Protein AF-A0A6N6TDI4-F1 (afdb_monomer)

Nearest PDB structures (foldseek):
  2ba3-assembly1_B  TM=7.460E-01  e=4.264E-01  Plasmid R64

Radius of gyration: 21.71 Å; Cα contacts (8 Å, |Δi|>4): 15; chains: 1; bounding box: 42×64×30 Å

Sequence (73 aa):
MSERPAVYPVLRLAPSPEHRRRAKCDRDVKLHLPEALYDDLARQARADSCAVSEYIRVVLERHLYGTLGAHHG

Mean predicted aligned error: 14.24 Å

pLDDT: mean 75.48, std 19.65, range [40.5, 97.81]

Foldseek 3Di:
DDDDDPDDPPPPPDPDPPPPVPPPPPDDDDDDDDPVVLVVLCVVCVVVVHDSVVSVVVVVVCVVVVVVVVVVD

Structure (mmCIF, N/CA/C/O backbone):
data_AF-A0A6N6TDI4-F1
#
_entry.id   AF-A0A6N6TDI4-F1
#
loop_
_atom_site.group_PDB
_atom_site.id
_atom_site.type_symbol
_atom_site.label_atom_id
_atom_site.label_alt_id
_atom_site.label_comp_id
_atom_site.label_asym_id
_atom_site.label_entity_id
_atom_site.label_seq_id
_atom_site.pdbx_PDB_ins_code
_atom_site.Cartn_x
_atom_site.Cartn_y
_atom_site.Cartn_z
_atom_site.occupancy
_atom_site.B_iso_or_equiv
_atom_site.auth_seq_id
_atom_site.auth_comp_id
_atom_site.auth_asym_id
_atom_site.auth_atom_id
_atom_site.pdbx_PDB_model_num
ATOM 1 N N . MET A 1 1 ? -35.555 52.989 18.261 1.00 40.50 1 MET A N 1
ATOM 2 C CA . MET A 1 1 ? -34.814 52.233 17.233 1.00 40.50 1 MET A CA 1
ATOM 3 C C . MET A 1 1 ? -33.990 51.189 17.970 1.00 40.50 1 MET A C 1
ATOM 5 O O . MET A 1 1 ? -33.134 51.579 18.747 1.00 40.50 1 MET A O 1
ATOM 9 N N . SER A 1 2 ? -34.356 49.907 17.875 1.00 45.22 2 SER A N 1
ATOM 10 C CA . SER A 1 2 ? -33.719 48.817 18.633 1.00 45.22 2 SER A CA 1
ATOM 11 C C . SER A 1 2 ? -32.871 47.985 17.685 1.00 45.22 2 SER A C 1
ATOM 13 O O . SER A 1 2 ? -33.403 47.174 16.931 1.00 45.22 2 SER A O 1
ATOM 15 N N . GLU A 1 3 ? -31.562 48.191 17.723 1.00 47.06 3 GLU A N 1
ATOM 16 C CA . GLU A 1 3 ? -30.596 47.383 16.987 1.00 47.06 3 GLU A CA 1
ATOM 17 C C . GLU A 1 3 ? -30.253 46.148 17.825 1.00 47.06 3 GLU A C 1
ATOM 19 O O . GLU A 1 3 ? -29.679 46.236 18.909 1.00 47.06 3 GLU A O 1
ATOM 24 N N . ARG A 1 4 ? -30.678 44.975 17.353 1.00 56.38 4 ARG A N 1
ATOM 25 C CA . ARG A 1 4 ? -30.249 43.685 17.902 1.00 56.38 4 ARG A CA 1
ATOM 26 C C . ARG A 1 4 ? -28.908 43.324 17.257 1.00 56.38 4 ARG A C 1
ATOM 28 O O . ARG A 1 4 ? -28.859 43.294 16.027 1.00 56.38 4 ARG A O 1
ATOM 35 N N . PRO A 1 5 ? -27.848 42.992 18.013 1.00 49.34 5 PRO A N 1
ATOM 36 C CA . PRO A 1 5 ? -26.636 42.471 17.403 1.00 49.34 5 PRO A CA 1
ATOM 37 C C . PRO A 1 5 ? -26.909 41.052 16.895 1.00 49.34 5 PRO A C 1
ATOM 39 O O . PRO A 1 5 ? -27.321 40.175 17.657 1.00 49.34 5 PRO A O 1
ATOM 42 N N . ALA A 1 6 ? -26.692 40.829 15.600 1.00 56.41 6 ALA A N 1
ATOM 43 C CA . ALA A 1 6 ? -26.714 39.504 15.000 1.00 56.41 6 ALA A CA 1
ATOM 44 C C . ALA A 1 6 ? -25.515 38.699 15.525 1.00 56.41 6 ALA A C 1
ATOM 46 O O . ALA A 1 6 ? -24.370 38.928 15.136 1.00 56.41 6 ALA A O 1
ATOM 47 N N . VAL A 1 7 ? -25.776 37.769 16.442 1.00 54.59 7 VAL A N 1
ATOM 48 C CA . VAL A 1 7 ? -24.789 36.779 16.878 1.00 54.59 7 VAL A CA 1
ATOM 49 C C . VAL A 1 7 ? -24.717 35.712 15.791 1.00 54.59 7 VAL A C 1
ATOM 51 O O . VAL A 1 7 ? -25.575 34.836 15.707 1.00 54.59 7 VAL A O 1
ATOM 54 N N . TYR A 1 8 ? -23.715 35.809 14.923 1.00 57.06 8 TYR A N 1
ATOM 55 C CA . TYR A 1 8 ? -23.414 34.753 13.964 1.00 57.06 8 TYR A CA 1
ATOM 56 C C . TYR A 1 8 ? -22.851 33.545 14.725 1.00 57.06 8 TYR A C 1
ATOM 58 O O . TYR A 1 8 ? -21.896 33.709 15.492 1.00 57.06 8 TYR A O 1
ATOM 66 N N . PRO A 1 9 ? -23.397 32.330 14.544 1.00 51.59 9 PRO A N 1
ATOM 67 C CA . PRO A 1 9 ? -22.762 31.144 15.083 1.00 51.59 9 PRO A CA 1
ATOM 68 C C . PRO A 1 9 ? -21.429 30.969 14.358 1.00 51.59 9 PRO A C 1
ATOM 70 O O . PRO A 1 9 ? -21.385 30.783 13.142 1.00 51.59 9 PRO A O 1
ATOM 73 N N . VAL A 1 10 ? -20.334 31.054 15.113 1.00 52.53 10 VAL A N 1
ATOM 74 C CA . VAL A 1 10 ? -19.009 30.641 14.654 1.00 52.53 10 VAL A CA 1
ATOM 75 C C . VAL A 1 10 ? -19.145 29.192 14.202 1.00 52.53 10 VAL A C 1
ATOM 77 O O . VAL A 1 10 ? -19.290 28.288 15.027 1.00 52.53 10 VAL A O 1
ATOM 80 N N . LEU A 1 11 ? -19.144 28.983 12.885 1.00 55.81 11 LEU A N 1
ATOM 81 C CA . LEU A 1 11 ? -18.983 27.672 12.281 1.00 55.81 11 LEU A CA 1
ATOM 82 C C . LEU A 1 11 ? -17.632 27.157 12.768 1.00 55.81 11 LEU A C 1
ATOM 84 O O . LEU A 1 11 ? -16.582 27.532 12.248 1.00 55.81 11 LEU A O 1
ATOM 88 N N . ARG A 1 12 ? -17.654 26.348 13.832 1.00 58.59 12 ARG A N 1
ATOM 89 C CA . ARG A 1 12 ? -16.502 25.556 14.238 1.00 58.59 12 ARG A CA 1
ATOM 90 C C . ARG A 1 12 ? -16.196 24.651 13.057 1.00 58.59 12 ARG A C 1
ATOM 92 O O . ARG A 1 12 ? -16.874 23.647 12.857 1.00 58.59 12 ARG A O 1
ATOM 99 N N . LEU A 1 13 ? -15.203 25.053 12.266 1.00 54.72 13 LEU A N 1
ATOM 100 C CA . LEU A 1 13 ? -14.461 24.157 11.397 1.00 54.72 13 LEU A CA 1
ATOM 101 C C . LEU A 1 13 ? -14.169 22.923 12.243 1.00 54.72 13 LEU A C 1
ATOM 103 O O . LEU A 1 13 ?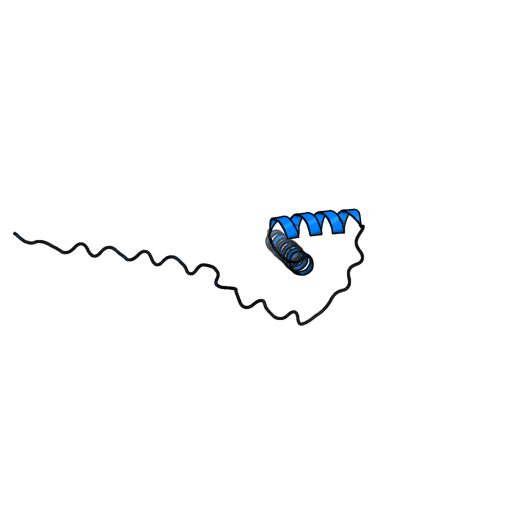 -13.492 23.021 13.271 1.00 54.72 13 LEU A O 1
ATOM 107 N N . ALA A 1 14 ? -14.783 21.799 11.869 1.00 55.59 14 ALA A N 1
ATOM 108 C CA . ALA A 1 14 ? -14.444 20.520 12.456 1.00 55.59 14 ALA A CA 1
ATOM 109 C C . ALA A 1 14 ? -12.916 20.419 12.413 1.00 55.59 14 ALA A C 1
ATOM 111 O O . ALA A 1 14 ? -12.334 20.799 11.388 1.00 55.59 14 ALA A O 1
ATOM 112 N N . PRO A 1 15 ? -12.259 19.998 13.506 1.00 50.81 15 PRO A N 1
ATOM 113 C CA . PRO A 1 15 ? -10.826 19.806 13.459 1.00 50.81 15 PRO A CA 1
ATOM 114 C C . PRO A 1 15 ? -10.548 18.921 12.245 1.00 50.81 15 PRO A C 1
ATOM 116 O O . PRO A 1 15 ? -11.104 17.825 12.121 1.00 50.81 15 PRO A O 1
ATOM 119 N N . SER A 1 16 ? -9.726 19.442 11.325 1.00 54.78 16 SER A N 1
ATOM 120 C CA . SER A 1 16 ? -8.974 18.617 10.377 1.00 54.78 16 SER A CA 1
ATOM 121 C C . SER A 1 16 ? -8.502 17.387 11.147 1.00 54.78 16 SER A C 1
ATOM 123 O O . SER A 1 16 ? -8.177 17.568 12.323 1.00 54.78 16 SER A O 1
ATOM 125 N N . PRO A 1 17 ? -8.509 16.165 10.581 1.00 54.28 17 PRO A N 1
ATOM 126 C CA . PRO A 1 17 ? -8.023 14.986 11.280 1.00 54.28 17 PRO A CA 1
ATOM 127 C C . PRO A 1 17 ? -6.543 15.208 11.604 1.00 54.28 17 PRO A C 1
ATOM 129 O O . PRO A 1 17 ? -5.649 14.836 10.849 1.00 54.28 17 PRO A O 1
ATOM 132 N N . GLU A 1 18 ? -6.304 15.888 12.724 1.00 43.41 18 GLU A N 1
ATOM 133 C CA . GLU A 1 18 ? -5.021 16.195 13.299 1.00 43.41 18 GLU A CA 1
ATOM 134 C C . GLU A 1 18 ? -4.386 14.848 13.482 1.00 43.41 18 GLU A C 1
ATOM 136 O O . GLU A 1 18 ? -4.880 14.080 14.307 1.00 43.41 18 GLU A O 1
ATOM 141 N N . HIS A 1 19 ? -3.388 14.563 12.635 1.00 45.97 19 HIS A N 1
ATOM 142 C CA . HIS A 1 19 ? -2.418 13.485 12.750 1.00 45.97 19 HIS A CA 1
ATOM 143 C C . HIS A 1 19 ? -2.805 12.522 13.860 1.00 45.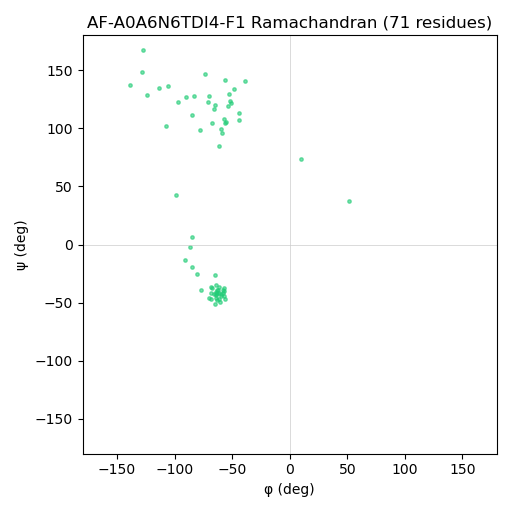97 19 HIS A C 1
ATOM 145 O O . HIS A 1 19 ? -2.242 12.586 14.957 1.00 45.97 19 HIS A O 1
ATOM 151 N N . ARG A 1 20 ? -3.838 11.700 13.604 1.00 51.50 20 ARG A N 1
ATOM 152 C CA . ARG A 1 20 ? -4.329 10.724 14.571 1.00 51.50 20 ARG A CA 1
ATOM 153 C C . ARG A 1 20 ? -3.097 9.910 14.875 1.00 51.50 20 ARG A C 1
ATOM 155 O O . ARG A 1 20 ? -2.636 9.221 13.967 1.00 51.50 20 ARG A O 1
ATOM 162 N N . ARG A 1 21 ? -2.493 10.143 16.051 1.00 53.59 21 ARG A N 1
ATOM 163 C CA . ARG A 1 21 ? -1.136 9.692 16.386 1.00 53.59 21 ARG A CA 1
ATOM 164 C C . ARG A 1 21 ? -1.051 8.263 15.904 1.00 53.59 21 ARG A C 1
ATOM 166 O O . ARG A 1 21 ? -1.788 7.431 16.434 1.00 53.59 21 ARG A O 1
ATOM 173 N N . ARG A 1 22 ? -0.312 8.031 14.808 1.00 58.50 22 ARG A N 1
ATOM 174 C CA . ARG A 1 22 ? -0.396 6.753 14.099 1.00 58.50 22 ARG A CA 1
ATOM 175 C C . ARG A 1 22 ? -0.133 5.692 15.141 1.00 58.50 22 ARG A C 1
ATOM 177 O O . ARG A 1 22 ? 0.914 5.745 15.787 1.00 58.50 22 ARG A O 1
ATOM 184 N N . ALA A 1 23 ? -1.106 4.807 15.353 1.00 66.56 23 ALA A N 1
ATOM 185 C CA . ALA A 1 23 ? -0.941 3.728 16.304 1.00 66.56 23 ALA A CA 1
ATOM 186 C C . ALA A 1 23 ? 0.374 3.034 15.947 1.00 66.56 23 ALA A C 1
ATOM 188 O O . ALA A 1 23 ? 0.598 2.682 14.774 1.00 66.56 23 ALA A O 1
ATOM 189 N N . LYS A 1 24 ? 1.274 2.967 16.934 1.00 71.50 24 LYS A N 1
ATOM 190 C CA . LYS A 1 24 ? 2.563 2.304 16.782 1.00 71.50 24 LYS A CA 1
ATOM 191 C C . LYS A 1 24 ? 2.267 0.898 16.262 1.00 71.50 24 LYS A C 1
ATOM 193 O O . LYS A 1 24 ? 1.372 0.233 16.772 1.00 71.50 24 LYS A O 1
ATOM 198 N N . CYS A 1 25 ? 2.942 0.488 15.191 1.00 76.31 25 CYS A N 1
ATOM 199 C CA . CYS A 1 25 ? 2.829 -0.895 14.751 1.00 76.31 25 CYS A CA 1
ATOM 200 C C . CYS A 1 25 ? 3.435 -1.773 15.841 1.00 76.31 25 CYS A C 1
ATOM 202 O O . CYS A 1 25 ? 4.615 -1.624 16.152 1.00 76.31 25 CYS A O 1
ATOM 204 N N . ASP A 1 26 ? 2.636 -2.674 16.401 1.00 84.75 26 ASP A N 1
ATOM 205 C CA . ASP A 1 26 ? 3.109 -3.620 17.414 1.00 84.75 26 ASP A CA 1
ATOM 206 C C . ASP A 1 26 ? 3.613 -4.933 16.793 1.00 84.75 26 ASP A C 1
ATOM 208 O O . ASP A 1 26 ? 4.236 -5.748 17.473 1.00 84.75 26 ASP A O 1
ATOM 212 N N . ARG A 1 27 ? 3.323 -5.162 15.503 1.00 85.56 27 ARG A N 1
ATOM 213 C CA . ARG A 1 27 ? 3.663 -6.382 14.761 1.00 85.56 27 ARG A CA 1
ATOM 214 C C . ARG A 1 27 ? 4.156 -6.049 13.356 1.00 85.56 27 ARG A C 1
ATOM 216 O O . ARG A 1 27 ? 3.536 -5.244 12.662 1.00 85.56 27 ARG A O 1
ATOM 223 N N . ASP A 1 28 ? 5.213 -6.738 12.940 1.00 88.94 28 ASP A N 1
ATOM 224 C CA . ASP A 1 28 ? 5.777 -6.671 11.594 1.00 88.94 28 ASP A CA 1
ATOM 225 C C . ASP A 1 28 ? 5.425 -7.932 10.800 1.00 88.94 28 ASP A C 1
ATOM 227 O O . ASP A 1 28 ? 5.529 -9.052 11.305 1.00 88.94 28 ASP A O 1
ATOM 231 N N . VAL A 1 29 ? 5.035 -7.751 9.538 1.00 88.06 29 VAL A N 1
ATOM 232 C CA . VAL A 1 29 ? 4.732 -8.841 8.603 1.00 88.06 29 VAL A CA 1
ATOM 233 C C . VAL A 1 29 ? 5.596 -8.667 7.362 1.00 88.06 29 VAL A C 1
ATOM 235 O O . VAL A 1 29 ? 5.617 -7.596 6.757 1.00 88.06 29 VAL A O 1
ATOM 238 N N . LYS A 1 30 ? 6.303 -9.728 6.966 1.00 92.19 30 LYS A N 1
ATOM 239 C CA . LYS A 1 30 ? 7.022 -9.781 5.688 1.00 92.19 30 LYS A CA 1
ATOM 240 C C . LYS A 1 30 ? 6.094 -10.355 4.623 1.00 92.19 30 LYS A C 1
ATOM 242 O O . LYS A 1 30 ? 5.536 -11.431 4.817 1.00 92.19 30 LYS A O 1
ATOM 247 N N . LEU A 1 31 ? 5.940 -9.638 3.515 1.00 90.56 31 LEU A N 1
ATOM 248 C CA . LEU A 1 31 ? 5.092 -10.035 2.394 1.00 90.56 31 LEU A CA 1
ATOM 249 C C . LEU A 1 31 ? 5.960 -10.315 1.171 1.00 90.56 31 LEU A C 1
ATOM 251 O O . LEU A 1 31 ? 6.839 -9.523 0.837 1.00 90.56 31 LEU A O 1
ATOM 255 N N . HIS A 1 32 ? 5.682 -11.424 0.495 1.00 95.50 32 HIS A N 1
ATOM 256 C CA . HIS A 1 32 ? 6.206 -11.693 -0.839 1.00 95.50 32 HIS A CA 1
ATOM 257 C C . HIS A 1 32 ? 5.136 -11.299 -1.851 1.00 95.50 32 HIS A C 1
ATOM 259 O O . HIS A 1 32 ? 4.012 -11.794 -1.785 1.00 95.50 32 HIS A O 1
ATOM 265 N N . LEU A 1 33 ? 5.477 -10.391 -2.760 1.00 94.06 33 LEU A N 1
ATOM 266 C CA . LEU A 1 33 ? 4.567 -9.852 -3.766 1.00 94.06 33 LEU A CA 1
ATOM 267 C C . LEU A 1 33 ? 5.212 -9.987 -5.150 1.00 94.06 33 LEU A C 1
ATOM 269 O O . LEU A 1 33 ? 6.439 -9.894 -5.246 1.00 94.06 33 LEU A O 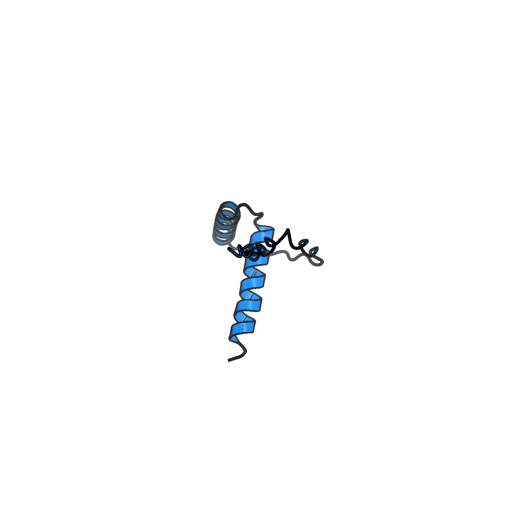1
ATOM 273 N N . PRO A 1 34 ? 4.419 -10.170 -6.219 1.00 97.81 34 PRO A N 1
ATOM 274 C CA . PRO A 1 34 ? 4.908 -9.972 -7.577 1.00 97.81 34 PRO A CA 1
ATOM 275 C C . PRO A 1 34 ? 5.481 -8.560 -7.742 1.00 97.81 34 PRO A C 1
ATOM 277 O O . PRO A 1 34 ? 4.909 -7.597 -7.230 1.00 97.81 34 PRO A O 1
ATOM 280 N N . GLU A 1 35 ? 6.575 -8.434 -8.489 1.00 97.25 35 GLU A N 1
ATOM 281 C CA . GLU A 1 35 ? 7.270 -7.156 -8.700 1.00 97.25 35 GLU A CA 1
ATOM 282 C C . GLU A 1 35 ? 6.337 -6.078 -9.267 1.00 97.25 35 GLU A C 1
ATOM 284 O O . GLU A 1 35 ? 6.215 -5.002 -8.688 1.00 97.25 35 GLU A O 1
ATOM 289 N N . ALA A 1 36 ? 5.559 -6.419 -10.300 1.00 97.75 36 ALA A N 1
ATOM 290 C CA . ALA A 1 36 ? 4.588 -5.504 -10.899 1.00 97.75 36 ALA A CA 1
ATOM 291 C C . ALA A 1 36 ? 3.557 -4.968 -9.885 1.00 97.75 36 ALA A C 1
ATOM 293 O O . ALA A 1 36 ? 3.199 -3.792 -9.920 1.00 97.75 36 ALA A O 1
ATOM 294 N N . LEU A 1 37 ? 3.114 -5.806 -8.938 1.00 96.06 37 LEU A N 1
ATOM 295 C CA . LEU A 1 37 ? 2.186 -5.377 -7.889 1.00 96.06 37 LEU A CA 1
ATOM 296 C C . LEU A 1 37 ? 2.863 -4.401 -6.921 1.00 96.06 37 LEU A C 1
ATOM 298 O O . LEU A 1 37 ? 2.255 -3.411 -6.517 1.00 96.06 37 LEU A O 1
ATOM 302 N N . TYR A 1 38 ? 4.116 -4.665 -6.548 1.00 96.56 38 TYR A N 1
ATOM 303 C CA . TYR A 1 38 ? 4.876 -3.745 -5.710 1.00 96.56 38 TYR A CA 1
ATOM 304 C C . TYR A 1 38 ? 5.069 -2.385 -6.396 1.00 96.56 38 TYR A C 1
ATOM 306 O O . TYR A 1 38 ? 4.891 -1.347 -5.756 1.00 96.56 38 TYR A O 1
ATOM 314 N N . ASP A 1 39 ? 5.357 -2.373 -7.696 1.00 97.81 39 ASP A N 1
ATOM 315 C CA . ASP A 1 39 ? 5.526 -1.142 -8.469 1.00 97.8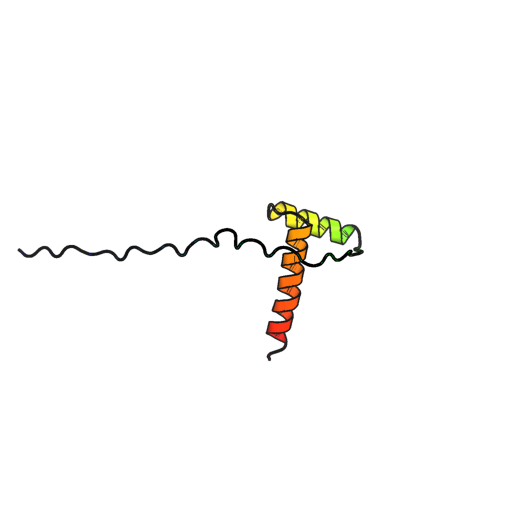1 39 ASP A CA 1
ATOM 316 C C . ASP A 1 39 ? 4.251 -0.302 -8.535 1.00 97.81 39 ASP A C 1
ATOM 318 O O . ASP A 1 39 ? 4.304 0.925 -8.388 1.00 97.81 39 ASP A O 1
ATOM 322 N N . ASP A 1 40 ? 3.098 -0.945 -8.719 1.00 96.94 40 ASP A N 1
ATOM 323 C CA . ASP A 1 40 ? 1.807 -0.262 -8.709 1.00 96.94 40 ASP A CA 1
ATOM 324 C C . ASP A 1 40 ? 1.485 0.311 -7.318 1.00 96.94 40 ASP A C 1
ATOM 326 O O . ASP A 1 40 ? 1.090 1.478 -7.215 1.00 96.94 40 ASP A O 1
ATOM 330 N N . LEU A 1 41 ? 1.744 -0.444 -6.240 1.00 96.12 41 LEU A N 1
ATOM 331 C CA . LEU A 1 41 ? 1.621 0.047 -4.859 1.00 96.12 41 LEU A CA 1
ATOM 332 C C . LEU A 1 41 ? 2.549 1.243 -4.602 1.00 96.12 41 LEU A C 1
ATOM 334 O O . LEU A 1 41 ? 2.137 2.234 -4.000 1.00 96.12 41 LEU A O 1
ATOM 338 N N . ALA A 1 42 ? 3.792 1.187 -5.085 1.00 96.94 42 ALA A N 1
ATOM 339 C CA . ALA A 1 42 ? 4.753 2.272 -4.934 1.00 96.94 42 ALA A CA 1
ATOM 340 C C . ALA A 1 42 ? 4.345 3.521 -5.726 1.00 96.94 42 ALA A C 1
ATOM 342 O O . ALA A 1 42 ? 4.540 4.646 -5.261 1.00 96.94 42 ALA A O 1
ATOM 343 N N . ARG A 1 43 ? 3.763 3.346 -6.919 1.00 97.62 43 ARG A N 1
ATOM 344 C CA . ARG A 1 43 ? 3.236 4.446 -7.737 1.00 97.62 43 ARG A CA 1
ATOM 345 C C . ARG A 1 43 ? 2.075 5.146 -7.038 1.00 97.62 43 ARG A C 1
ATOM 347 O O . ARG A 1 43 ? 2.076 6.371 -6.974 1.00 97.62 43 ARG A O 1
ATOM 354 N N . GLN A 1 44 ? 1.138 4.379 -6.489 1.00 96.56 44 GLN A N 1
ATOM 355 C CA . GLN A 1 44 ? 0.003 4.904 -5.729 1.00 96.56 44 GLN A CA 1
ATOM 356 C C . GLN A 1 44 ? 0.456 5.630 -4.455 1.00 96.56 44 GLN A C 1
ATOM 358 O O . GLN A 1 44 ? 0.076 6.776 -4.238 1.00 96.56 44 GLN A O 1
ATOM 363 N N . ALA A 1 45 ? 1.352 5.028 -3.668 1.00 96.19 45 ALA A N 1
ATOM 364 C CA . ALA A 1 45 ? 1.883 5.652 -2.454 1.00 96.19 45 ALA A CA 1
ATOM 365 C C . ALA A 1 45 ? 2.564 7.003 -2.737 1.00 96.19 45 ALA A C 1
ATOM 367 O O . ALA A 1 45 ? 2.383 7.967 -1.995 1.00 96.19 45 ALA A O 1
ATOM 368 N N . ARG A 1 46 ? 3.306 7.105 -3.851 1.00 96.62 46 ARG A N 1
ATOM 369 C CA . ARG A 1 46 ? 3.895 8.376 -4.301 1.00 96.62 46 ARG A CA 1
ATOM 370 C C . ARG A 1 46 ? 2.838 9.416 -4.665 1.00 96.62 46 ARG A C 1
ATOM 372 O O . ARG A 1 46 ? 3.024 10.579 -4.322 1.00 96.62 46 ARG A O 1
ATOM 379 N N . ALA A 1 47 ? 1.758 9.019 -5.341 1.00 95.81 47 ALA A N 1
ATOM 380 C CA . ALA A 1 47 ? 0.657 9.928 -5.666 1.00 95.81 47 ALA A CA 1
ATOM 381 C C . ALA A 1 47 ? -0.001 10.494 -4.394 1.00 95.81 47 ALA A C 1
ATOM 383 O O . ALA A 1 47 ? -0.296 11.685 -4.333 1.00 95.81 47 ALA A O 1
ATOM 384 N N . ASP A 1 48 ? -0.104 9.671 -3.351 1.00 92.25 48 ASP A N 1
ATOM 385 C CA . ASP A 1 48 ? -0.647 10.045 -2.042 1.00 92.25 48 ASP A CA 1
ATOM 386 C C . ASP A 1 48 ? 0.391 10.699 -1.106 1.00 92.25 48 ASP A C 1
ATOM 388 O O . ASP A 1 48 ? 0.102 10.966 0.061 1.00 92.25 48 ASP A O 1
ATOM 392 N N . SER A 1 49 ? 1.608 10.971 -1.598 1.00 94.06 49 SER A N 1
ATOM 393 C CA . SER A 1 49 ? 2.720 11.545 -0.822 1.00 94.06 49 SER A CA 1
ATOM 394 C C . SER A 1 49 ? 3.016 10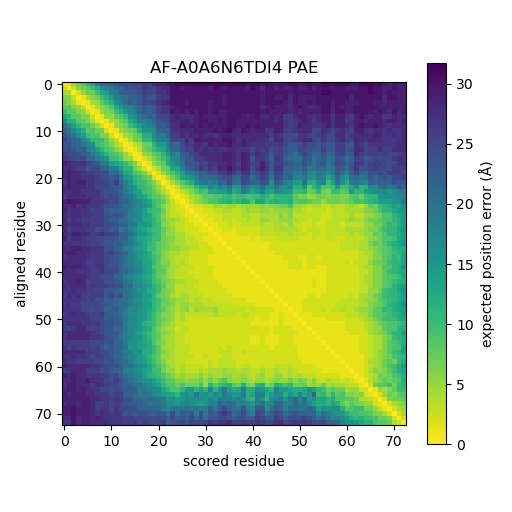.797 0.488 1.00 94.06 49 SER A C 1
ATOM 396 O O . SER A 1 49 ? 3.360 11.407 1.502 1.00 94.06 49 SER A O 1
ATOM 398 N N . CYS A 1 50 ? 2.897 9.466 0.478 1.00 92.81 50 CYS A N 1
ATOM 399 C CA . CYS A 1 50 ? 3.096 8.619 1.650 1.00 92.81 50 CYS A CA 1
ATOM 400 C C . CYS A 1 50 ? 4.103 7.485 1.393 1.00 92.81 50 CYS A C 1
ATOM 402 O O . CYS A 1 50 ? 4.522 7.211 0.265 1.00 92.81 50 CYS A O 1
ATOM 404 N N . ALA A 1 51 ? 4.546 6.827 2.467 1.00 93.62 51 ALA A N 1
ATOM 405 C CA . ALA A 1 51 ? 5.441 5.678 2.351 1.00 93.62 51 ALA A CA 1
ATOM 406 C C . ALA A 1 51 ? 4.682 4.442 1.843 1.00 93.62 51 ALA A C 1
ATOM 408 O O . ALA A 1 51 ? 3.541 4.206 2.231 1.00 93.62 51 ALA A O 1
ATOM 409 N N . VAL A 1 52 ? 5.341 3.578 1.063 1.00 94.69 52 VAL A N 1
ATOM 410 C CA . VAL A 1 52 ? 4.721 2.341 0.541 1.00 94.69 52 VAL A CA 1
ATOM 411 C C . VAL A 1 52 ? 4.187 1.451 1.669 1.00 94.69 52 VAL A C 1
ATOM 413 O O . VAL A 1 52 ? 3.086 0.919 1.577 1.00 94.69 52 VAL A O 1
ATOM 416 N N . SER A 1 53 ? 4.925 1.334 2.776 1.00 91.56 53 SER A N 1
ATOM 417 C CA . SER A 1 53 ? 4.497 0.570 3.955 1.00 91.56 53 SER A CA 1
ATOM 418 C C . SER A 1 53 ? 3.249 1.148 4.624 1.00 91.56 53 SER A C 1
ATOM 420 O O . SER A 1 53 ? 2.410 0.403 5.126 1.00 91.56 53 SER A O 1
ATOM 422 N N . GLU A 1 54 ? 3.099 2.470 4.621 1.00 91.75 54 GLU A N 1
ATOM 423 C CA . GLU A 1 54 ? 1.902 3.138 5.116 1.00 91.75 54 GLU A CA 1
ATOM 424 C C . GLU A 1 54 ? 0.717 2.903 4.182 1.00 91.75 54 GLU A C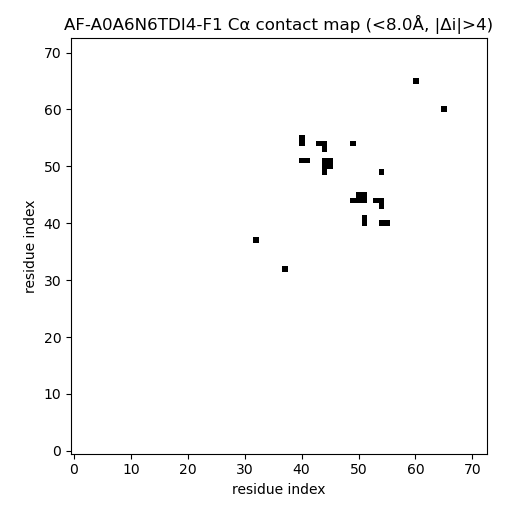 1
ATOM 426 O O . GLU A 1 54 ? -0.357 2.527 4.647 1.00 91.75 54 GLU A O 1
ATOM 431 N N . TYR A 1 55 ? 0.926 3.061 2.876 1.00 93.88 55 TYR A N 1
ATOM 432 C CA . TYR A 1 55 ? -0.101 2.803 1.875 1.00 93.88 55 TYR A CA 1
ATOM 433 C C . TYR A 1 55 ? -0.625 1.363 1.973 1.00 93.88 55 TYR A C 1
ATOM 435 O O . TYR A 1 55 ? -1.834 1.143 2.025 1.00 93.88 55 TYR A O 1
ATOM 443 N N . ILE A 1 56 ? 0.271 0.379 2.119 1.00 92.88 56 ILE A N 1
ATOM 444 C CA . ILE A 1 56 ? -0.099 -1.029 2.328 1.00 92.88 56 ILE A CA 1
ATOM 445 C C . ILE A 1 56 ? -0.972 -1.197 3.579 1.00 92.88 56 ILE A C 1
ATOM 447 O O . ILE A 1 56 ? -1.967 -1.918 3.523 1.00 92.88 56 ILE A O 1
ATOM 451 N N . ARG A 1 57 ? -0.663 -0.519 4.695 1.00 90.12 57 ARG A N 1
ATOM 452 C CA . ARG A 1 57 ? -1.513 -0.569 5.902 1.00 90.12 57 ARG A CA 1
ATOM 453 C C . ARG A 1 57 ? -2.924 -0.064 5.616 1.00 90.12 57 ARG A C 1
ATOM 455 O O . ARG A 1 57 ? -3.876 -0.716 6.029 1.00 90.12 57 ARG A O 1
ATOM 462 N N . VAL A 1 58 ? -3.056 1.046 4.890 1.00 89.00 58 VAL A N 1
ATOM 463 C CA . VAL A 1 58 ? -4.361 1.614 4.515 1.00 89.00 58 VAL A CA 1
ATOM 464 C C . VAL A 1 58 ? -5.136 0.659 3.607 1.00 89.00 58 VAL A C 1
ATOM 466 O O . VAL A 1 58 ? -6.331 0.458 3.812 1.00 89.00 58 VAL A O 1
ATOM 469 N N . VAL A 1 59 ? -4.473 0.039 2.627 1.00 91.50 59 VAL A N 1
ATOM 470 C CA . VAL A 1 59 ? -5.099 -0.959 1.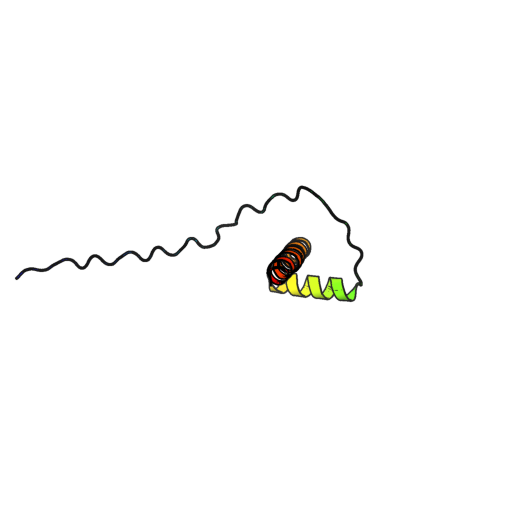745 1.00 91.50 59 VAL A CA 1
ATOM 471 C C . VAL A 1 59 ? -5.598 -2.159 2.551 1.00 91.50 59 VAL A C 1
ATOM 473 O O . VAL A 1 59 ? -6.746 -2.562 2.384 1.00 91.50 59 VAL A O 1
ATOM 476 N N . LEU A 1 60 ? -4.775 -2.700 3.455 1.00 89.94 60 LEU A N 1
ATOM 477 C CA . LEU A 1 60 ? -5.153 -3.832 4.306 1.00 89.94 60 LEU A CA 1
ATOM 478 C C . LEU A 1 60 ? -6.304 -3.480 5.256 1.00 89.94 60 LEU A C 1
ATOM 480 O O . LEU A 1 60 ? -7.242 -4.262 5.385 1.00 89.94 60 LEU A O 1
ATOM 484 N N . GLU A 1 61 ? -6.268 -2.302 5.880 1.00 88.06 61 GLU A N 1
ATOM 485 C CA . GLU A 1 61 ? -7.336 -1.807 6.753 1.00 88.06 61 GLU A CA 1
ATOM 486 C C . GLU A 1 61 ? -8.656 -1.672 5.984 1.00 88.06 61 GLU A C 1
ATOM 488 O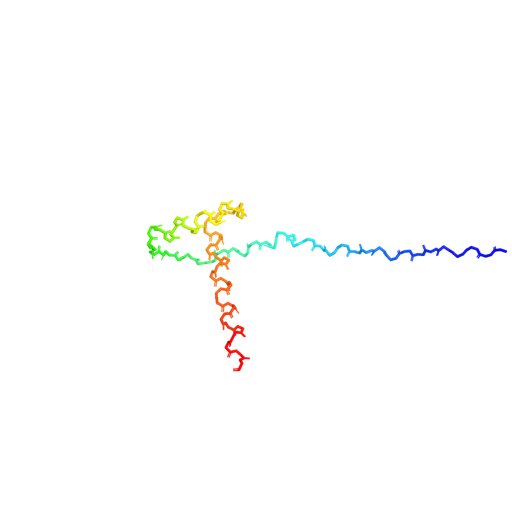 O . GLU A 1 61 ? -9.683 -2.202 6.407 1.00 88.06 61 GLU A O 1
ATOM 493 N N . ARG A 1 62 ? -8.626 -1.029 4.810 1.00 86.44 62 ARG A N 1
ATOM 494 C CA . ARG A 1 62 ? -9.806 -0.877 3.947 1.00 86.44 62 ARG A CA 1
ATOM 495 C C . ARG A 1 62 ? -10.329 -2.214 3.446 1.00 86.44 62 ARG A C 1
ATOM 497 O O . ARG A 1 62 ? -11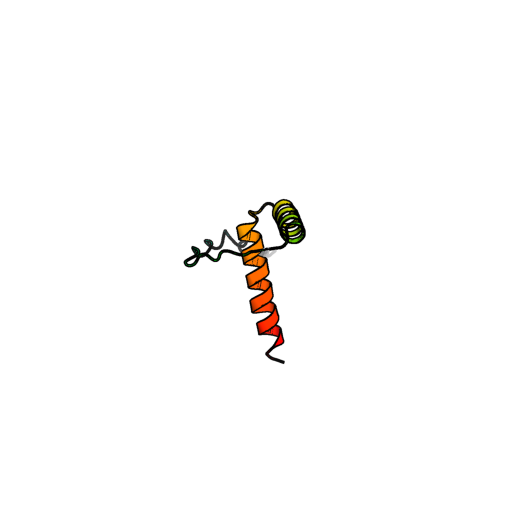.539 -2.386 3.377 1.00 86.44 62 ARG A O 1
ATOM 504 N N . HIS A 1 63 ? -9.454 -3.154 3.100 1.00 87.75 63 HIS A N 1
ATOM 505 C CA . HIS A 1 63 ? -9.875 -4.473 2.646 1.00 87.75 63 HIS A CA 1
ATOM 506 C C . HIS A 1 63 ? -10.518 -5.271 3.784 1.00 87.75 63 HIS A C 1
ATOM 508 O O . HIS A 1 63 ? -11.610 -5.802 3.610 1.00 87.75 63 HIS A O 1
ATOM 514 N N . LEU A 1 64 ? -9.902 -5.302 4.969 1.00 85.00 64 LEU A N 1
ATOM 515 C CA . LEU A 1 64 ? -10.432 -6.019 6.129 1.00 85.00 64 LEU A CA 1
ATOM 516 C C . LEU A 1 64 ? -11.755 -5.417 6.616 1.00 85.00 64 LEU A C 1
ATOM 518 O O . LEU A 1 64 ? -12.740 -6.128 6.765 1.00 85.00 64 LEU A O 1
ATOM 522 N N . TYR A 1 65 ? -11.817 -4.106 6.840 1.00 74.81 65 TYR A N 1
ATOM 523 C CA . TYR A 1 65 ? -13.038 -3.483 7.361 1.00 74.81 65 TYR A CA 1
ATOM 524 C C . TYR A 1 65 ? -14.096 -3.235 6.284 1.00 74.81 65 TYR A C 1
ATOM 526 O O . TYR A 1 65 ? -15.286 -3.231 6.592 1.00 74.81 65 TYR A O 1
ATOM 534 N N . GLY A 1 66 ? -13.696 -3.098 5.019 1.00 69.12 66 GLY A N 1
ATOM 535 C CA . GLY A 1 66 ? -14.621 -3.080 3.887 1.00 69.12 66 GLY A CA 1
ATOM 536 C C . GLY A 1 66 ? -15.292 -4.435 3.660 1.00 69.12 66 GLY A C 1
ATOM 537 O O . GLY A 1 66 ? -16.480 -4.478 3.357 1.00 69.12 66 GLY A O 1
ATOM 538 N N . THR A 1 67 ? -14.576 -5.545 3.872 1.00 64.06 67 THR A N 1
ATOM 539 C CA . THR A 1 67 ? -15.160 -6.896 3.806 1.00 64.06 67 THR A CA 1
ATOM 540 C C . THR A 1 67 ? -15.978 -7.240 5.051 1.00 64.06 67 THR A C 1
ATOM 542 O O . THR A 1 67 ? -17.060 -7.805 4.918 1.00 64.06 67 THR A O 1
ATOM 545 N N . LEU A 1 68 ? -15.541 -6.842 6.252 1.00 58.47 68 LEU A N 1
ATOM 546 C CA . LEU A 1 68 ? -16.327 -7.024 7.481 1.00 58.47 68 LEU A CA 1
ATOM 547 C C . LEU A 1 68 ? -17.652 -6.250 7.434 1.00 58.47 68 LEU A C 1
ATOM 549 O O . LEU A 1 68 ? -18.676 -6.789 7.835 1.00 58.47 68 LEU A O 1
ATOM 553 N N . GLY A 1 69 ? -17.667 -5.033 6.880 1.00 54.72 69 GLY A N 1
ATOM 554 C CA . GLY A 1 69 ? -18.905 -4.281 6.648 1.00 54.72 69 GLY A CA 1
ATOM 555 C C . GLY A 1 69 ? -19.850 -4.928 5.625 1.00 54.72 69 GLY A C 1
ATOM 556 O O . GLY A 1 69 ? -21.056 -4.730 5.711 1.00 54.72 69 GLY A O 1
ATOM 557 N N . ALA A 1 70 ? -19.323 -5.728 4.692 1.00 55.41 70 ALA A N 1
ATOM 558 C CA . ALA A 1 70 ? -20.108 -6.446 3.686 1.00 55.41 70 ALA A CA 1
ATOM 559 C C . ALA A 1 70 ? -20.658 -7.801 4.177 1.00 55.41 70 ALA A C 1
ATOM 561 O O . ALA A 1 70 ? -21.609 -8.314 3.597 1.00 55.41 70 ALA A O 1
ATOM 562 N N . HIS A 1 71 ? -20.088 -8.377 5.241 1.00 52.22 71 HIS A N 1
ATOM 563 C CA . HIS A 1 71 ? -20.531 -9.652 5.824 1.00 52.22 71 HIS A CA 1
ATOM 564 C C . HIS A 1 71 ? -21.658 -9.522 6.865 1.00 52.22 71 HIS A C 1
ATOM 566 O O . HIS A 1 71 ? -22.149 -10.537 7.354 1.00 52.22 71 HIS A O 1
ATOM 572 N N . HIS A 1 72 ? -22.093 -8.300 7.185 1.00 52.16 72 HIS A N 1
ATOM 573 C CA . HIS A 1 72 ? -23.264 -8.021 8.026 1.00 52.16 72 HIS A CA 1
ATOM 574 C C . HIS A 1 72 ? -24.517 -7.689 7.189 1.00 52.16 72 HIS A C 1
ATOM 576 O O . HIS A 1 72 ? -25.239 -6.743 7.506 1.00 52.16 72 HIS A O 1
ATOM 582 N N . GLY A 1 73 ? -24.747 -8.444 6.110 1.00 45.53 73 GLY A N 1
ATOM 583 C CA . GLY A 1 73 ? -25.940 -8.368 5.257 1.00 45.53 73 GLY A CA 1
ATOM 584 C C . GLY A 1 73 ? -26.739 -9.658 5.298 1.00 45.53 73 GLY A C 1
ATOM 585 O O . GLY A 1 73 ? -26.107 -10.722 5.116 1.00 45.53 73 GLY A O 1
#

Secondary structure (DSSP, 8-state):
---------------------PPPP---------HHHHHHHHHHHHHTTS-HHHHHHHHHHHHHHHHHHHS--

Solvent-accessible surface area (backbone atoms only — not comparable to full-atom values): 4914 Å² total; per-residue (Å²): 136,86,84,76,83,82,80,74,79,78,78,73,73,71,78,68,88,65,75,67,74,72,77,75,80,89,74,89,82,91,80,90,73,59,66,72,58,52,51,53,48,43,53,52,12,54,75,69,75,46,52,49,74,58,44,50,50,52,53,51,49,49,51,54,53,54,48,56,65,62,69,76,116